Protein AF-A0A2M7Q7Q3-F1 (afdb_monomer)

pLDDT: mean 90.97, std 11.46, range [37.59, 98.56]

Foldseek 3Di:
DDPPPDDPVLVVVLVVVVVVLVVLLVVLVVLLVVVDQVSLLVSLVSLLVSLFVLLVVVPQDDPGPVSSLVSDDCVNFVLSVLNVVLVVLNVCSVPPPPDGDDSVVSVVSSVSSVRRVCVSSVVSVVVD

Nearest PDB structures (foldseek):
  1wol-assembly1_A  TM=6.747E-01  e=1.158E+00  Sulfurisphaera tokodaii str. 7
  3v5y-assembly1_A  TM=5.112E-01  e=1.225E+00  Homo sapiens
  8p2m-assembly1_A  TM=3.687E-01  e=4.991E+00  Caenorhabditis elegans
  5h5m-assembly2_B  TM=3.238E-01  e=5.907E+00  Caenorhabditis elegans

Radius of gyration: 16.08 Å; Cα contacts (8 Å, |Δi|>4): 83; chains: 1; bounding box: 44×28×42 Å

Structure (mmCIF, N/CA/C/O backbone):
data_AF-A0A2M7Q7Q3-F1
#
_entry.id   AF-A0A2M7Q7Q3-F1
#
loop_
_atom_site.group_PDB
_atom_site.id
_atom_site.type_symbol
_atom_site.label_atom_id
_atom_site.label_alt_id
_atom_site.label_comp_id
_atom_site.label_asym_id
_atom_site.label_entity_id
_atom_site.label_seq_id
_atom_site.pdbx_PDB_ins_code
_atom_site.Cartn_x
_atom_site.Cartn_y
_atom_site.Cartn_z
_atom_site.occupancy
_atom_site.B_iso_or_equiv
_atom_site.auth_seq_id
_atom_site.auth_comp_id
_atom_site.auth_asym_id
_atom_site.auth_atom_id
_atom_site.pdbx_PDB_model_num
ATOM 1 N N . LEU A 1 1 ? -28.879 6.099 21.472 1.00 40.38 1 LEU A N 1
ATOM 2 C CA . LEU A 1 1 ? -27.773 6.636 20.650 1.00 40.38 1 LEU A CA 1
ATOM 3 C C . LEU A 1 1 ? -26.646 7.059 21.587 1.00 40.38 1 LEU A C 1
ATOM 5 O O . LEU A 1 1 ? -26.726 8.124 22.185 1.00 40.38 1 LEU A O 1
ATOM 9 N N . LYS A 1 2 ? -25.665 6.182 21.838 1.00 37.59 2 LYS A N 1
ATOM 10 C CA . LYS A 1 2 ? -24.471 6.555 22.611 1.00 37.59 2 LYS A CA 1
ATOM 11 C C . LYS A 1 2 ? -23.536 7.282 21.650 1.00 37.59 2 LYS A C 1
ATOM 13 O O . LYS A 1 2 ? -22.867 6.632 20.860 1.00 37.59 2 LYS A O 1
ATOM 18 N N . ALA A 1 3 ? -23.523 8.610 21.709 1.00 44.00 3 ALA A N 1
ATOM 19 C CA . ALA A 1 3 ? -22.414 9.380 21.168 1.00 44.00 3 ALA A CA 1
ATOM 20 C C . ALA A 1 3 ? -21.171 8.972 21.968 1.00 44.00 3 ALA A C 1
ATOM 22 O O . ALA A 1 3 ? -21.065 9.268 23.162 1.00 44.00 3 ALA A O 1
ATOM 23 N N . ILE A 1 4 ? -20.289 8.190 21.350 1.00 54.88 4 ILE A N 1
ATOM 24 C CA . ILE A 1 4 ? -18.982 7.884 21.919 1.00 54.88 4 ILE A CA 1
ATOM 25 C C . ILE A 1 4 ? -18.255 9.227 21.960 1.00 54.88 4 ILE A C 1
ATOM 27 O O . ILE A 1 4 ? -17.924 9.786 20.924 1.00 54.88 4 ILE A O 1
ATOM 31 N N . LYS A 1 5 ? -18.072 9.798 23.155 1.00 57.03 5 LYS A N 1
ATOM 32 C CA . LYS A 1 5 ? -17.208 10.967 23.324 1.00 57.03 5 LYS A CA 1
ATOM 33 C C . LYS A 1 5 ? -15.786 10.513 23.023 1.00 57.03 5 LYS A C 1
ATOM 35 O O . LYS A 1 5 ? -15.147 9.894 23.874 1.00 57.03 5 LYS A O 1
ATOM 40 N N . VAL A 1 6 ? -15.318 10.776 21.813 1.00 59.44 6 VAL A N 1
ATOM 41 C CA . VAL A 1 6 ? -13.907 10.631 21.471 1.00 59.44 6 VAL A CA 1
ATOM 42 C C . VAL A 1 6 ? -13.111 11.509 22.415 1.00 59.44 6 VAL A C 1
ATOM 44 O O . VAL A 1 6 ? -13.434 12.676 22.626 1.00 59.44 6 VAL A O 1
ATOM 47 N N . THR A 1 7 ? -12.099 10.926 23.043 1.00 70.50 7 THR A N 1
ATOM 48 C CA . THR A 1 7 ? -11.182 11.685 23.882 1.00 70.50 7 THR A CA 1
ATOM 49 C C . THR A 1 7 ? -10.178 12.404 22.988 1.00 70.50 7 THR A C 1
ATOM 51 O O . THR A 1 7 ? -9.708 11.835 22.000 1.00 70.50 7 THR A O 1
ATOM 54 N N . ASP A 1 8 ? -9.765 13.614 23.375 1.00 75.50 8 ASP A N 1
ATOM 55 C CA . ASP A 1 8 ? -8.685 14.356 22.702 1.00 75.50 8 ASP A CA 1
ATOM 56 C C . ASP A 1 8 ? -7.415 13.503 22.506 1.00 75.50 8 ASP A C 1
ATOM 58 O O . ASP A 1 8 ? -6.633 13.738 21.587 1.00 75.50 8 ASP A O 1
ATOM 62 N N . GLY A 1 9 ? -7.203 12.493 23.360 1.00 82.50 9 GLY A N 1
ATOM 63 C CA . GLY A 1 9 ? -6.107 11.531 23.255 1.00 82.50 9 GLY A CA 1
ATOM 64 C C . GLY A 1 9 ? -6.206 10.600 22.042 1.00 82.50 9 GLY A C 1
ATOM 65 O O . GLY A 1 9 ? -5.227 10.482 21.308 1.00 82.50 9 GLY A O 1
ATOM 66 N N . LYS A 1 10 ? -7.372 9.978 21.796 1.00 82.88 10 LYS A N 1
ATOM 67 C CA . LYS A 1 10 ? -7.569 9.079 20.640 1.00 82.88 10 LYS A CA 1
ATOM 68 C C . LYS A 1 10 ? -7.440 9.855 19.327 1.00 82.88 10 LYS A C 1
ATOM 70 O O . LYS A 1 10 ? -6.736 9.413 18.426 1.00 82.88 10 LYS A O 1
ATOM 75 N N . TYR A 1 11 ? -8.039 11.045 19.259 1.00 84.81 11 TYR A N 1
ATOM 76 C CA . TYR A 1 11 ? -7.913 11.935 18.103 1.00 84.81 11 TYR A CA 1
ATOM 77 C C . TYR A 1 11 ? -6.445 12.276 17.800 1.00 84.81 11 TYR A C 1
ATOM 79 O O . TYR A 1 11 ? -5.973 12.074 16.684 1.00 84.81 11 TYR A O 1
ATOM 87 N N . LYS A 1 12 ? -5.683 12.726 18.809 1.00 88.38 12 LYS A N 1
ATOM 88 C CA . LYS A 1 12 ? -4.255 13.053 18.647 1.00 88.38 12 LYS A CA 1
ATOM 89 C C . LYS A 1 12 ? -3.425 11.867 18.159 1.00 88.38 12 LYS A C 1
ATOM 91 O O . LYS A 1 12 ? -2.484 12.070 17.396 1.00 88.38 12 LYS A O 1
ATOM 96 N N . GLN A 1 13 ? -3.749 10.651 18.599 1.00 90.00 13 GLN A N 1
ATOM 97 C CA . GLN A 1 13 ? -3.057 9.445 18.151 1.00 90.00 13 GLN A CA 1
ATOM 98 C C . GLN A 1 13 ? -3.294 9.177 16.660 1.00 90.00 13 GLN A C 1
ATOM 100 O O . GLN A 1 13 ? -2.320 8.960 15.944 1.00 90.00 13 GLN A O 1
ATOM 105 N N . ILE A 1 14 ? -4.546 9.265 16.195 1.00 88.81 14 ILE A N 1
ATOM 106 C CA . ILE A 1 14 ? -4.907 9.068 14.780 1.00 88.81 14 ILE A CA 1
ATOM 107 C C . ILE A 1 14 ? -4.229 10.120 13.897 1.00 88.81 14 ILE A C 1
ATOM 109 O O . ILE A 1 14 ? -3.594 9.778 12.905 1.00 88.81 14 ILE A O 1
ATOM 113 N N . ILE A 1 15 ? -4.272 11.400 14.283 1.00 91.31 15 ILE A N 1
ATOM 114 C CA . ILE A 1 15 ? -3.620 12.462 13.500 1.00 91.31 15 ILE A CA 1
ATOM 115 C C . ILE A 1 15 ? -2.111 12.232 13.390 1.00 91.31 15 ILE A C 1
ATOM 117 O O . ILE A 1 15 ? -1.560 12.285 12.294 1.00 91.31 15 ILE A O 1
ATOM 121 N N . LYS A 1 16 ? -1.442 11.905 14.501 1.00 92.31 16 LYS A N 1
ATOM 122 C CA . LYS A 1 16 ? -0.003 11.610 14.494 1.00 92.31 16 LYS A CA 1
ATOM 123 C C . LYS A 1 16 ? 0.336 10.400 13.616 1.00 92.31 16 LYS A C 1
ATOM 125 O O . LYS A 1 16 ? 1.384 10.383 12.971 1.00 92.31 16 LYS A O 1
ATOM 130 N N . HIS A 1 17 ? -0.520 9.383 13.619 1.00 92.25 17 HIS A N 1
ATOM 131 C CA . HIS A 1 17 ? -0.364 8.201 12.782 1.00 92.25 17 HIS A CA 1
ATOM 132 C C . HIS A 1 17 ? -0.486 8.552 11.290 1.00 92.25 17 HIS A C 1
ATOM 134 O O . HIS A 1 17 ? 0.441 8.280 10.525 1.00 92.25 17 HIS A O 1
ATOM 140 N N . ARG A 1 18 ? -1.529 9.298 10.900 1.00 92.69 18 ARG A N 1
ATOM 141 C CA . ARG A 1 18 ? -1.694 9.813 9.528 1.00 92.69 18 ARG A CA 1
ATOM 142 C C . ARG A 1 18 ? -0.523 10.683 9.076 1.00 92.69 18 ARG A C 1
ATOM 144 O O . ARG A 1 18 ? -0.049 10.539 7.955 1.00 92.69 18 ARG A O 1
ATOM 151 N N . GLU A 1 19 ? -0.013 11.565 9.935 1.00 94.06 19 GLU A N 1
ATOM 152 C CA . GLU A 1 19 ? 1.174 12.380 9.631 1.00 94.06 19 GLU A CA 1
ATOM 153 C C . GLU A 1 19 ? 2.411 11.520 9.337 1.00 94.06 19 GLU A C 1
ATOM 155 O O . GLU A 1 19 ? 3.177 11.823 8.417 1.00 94.06 19 GLU A O 1
ATOM 160 N N . LEU A 1 20 ? 2.613 10.440 10.099 1.00 95.00 20 LEU A N 1
ATOM 161 C CA . LEU A 1 20 ? 3.720 9.510 9.882 1.00 95.00 20 LEU A CA 1
ATOM 162 C C . LEU A 1 20 ? 3.589 8.791 8.534 1.00 95.00 20 LEU A C 1
ATOM 164 O O . LEU A 1 20 ? 4.563 8.730 7.782 1.00 95.00 20 LEU A O 1
ATOM 168 N N . ILE A 1 21 ? 2.391 8.304 8.216 1.00 95.31 21 ILE A N 1
ATOM 169 C CA . ILE A 1 21 ? 2.100 7.618 6.953 1.00 95.31 21 ILE A CA 1
ATOM 170 C C . ILE A 1 21 ? 2.290 8.561 5.771 1.00 95.31 21 ILE A C 1
ATOM 172 O O . ILE A 1 21 ? 3.041 8.246 4.850 1.00 95.31 21 ILE A O 1
ATOM 176 N N . ASN A 1 22 ? 1.727 9.768 5.839 1.00 94.50 22 ASN A N 1
ATOM 177 C CA . ASN A 1 22 ? 1.877 10.780 4.794 1.00 94.50 22 ASN A CA 1
ATOM 178 C C . ASN A 1 22 ? 3.344 11.163 4.577 1.00 94.50 22 ASN A C 1
ATOM 180 O O . ASN A 1 22 ? 3.781 11.375 3.443 1.00 94.50 22 ASN A O 1
ATOM 184 N N . LYS A 1 23 ? 4.142 11.213 5.649 1.00 95.81 23 LYS A N 1
ATOM 185 C CA . LYS A 1 23 ? 5.586 11.448 5.557 1.00 95.81 23 LYS A CA 1
ATOM 186 C C . LYS A 1 23 ? 6.309 10.294 4.860 1.00 95.81 23 LYS A C 1
ATOM 188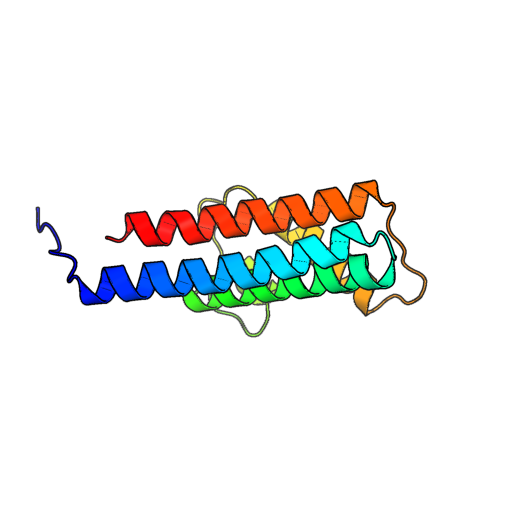 O O . LYS A 1 23 ? 7.214 10.553 4.066 1.00 95.81 23 LYS A O 1
ATOM 193 N N . ASN A 1 24 ? 5.943 9.046 5.150 1.00 94.81 24 ASN A N 1
ATOM 194 C CA . ASN A 1 24 ? 6.503 7.873 4.476 1.00 94.81 24 ASN A CA 1
ATOM 195 C C . ASN A 1 24 ? 6.118 7.859 2.991 1.00 94.81 24 ASN A C 1
ATOM 197 O O . ASN A 1 24 ? 6.998 7.735 2.140 1.00 94.81 24 ASN A O 1
ATOM 201 N N . TRP A 1 25 ? 4.848 8.119 2.679 1.00 96.75 25 TRP A N 1
ATOM 202 C CA . TRP A 1 25 ? 4.363 8.226 1.305 1.00 96.75 25 TRP A CA 1
ATOM 203 C C . TRP A 1 25 ? 5.066 9.346 0.525 1.00 96.75 25 TRP A C 1
ATOM 205 O O . TRP A 1 25 ? 5.516 9.155 -0.600 1.00 96.75 25 TRP A O 1
ATOM 215 N N . SER A 1 26 ? 5.270 10.508 1.149 1.00 94.62 26 SER A N 1
ATOM 216 C CA . SER A 1 26 ? 5.978 11.634 0.523 1.00 94.62 26 SER A CA 1
ATOM 217 C C . SER A 1 26 ? 7.415 11.277 0.132 1.00 94.62 26 SER A C 1
ATOM 219 O O . SER A 1 26 ? 7.866 11.642 -0.949 1.00 94.62 26 SER A O 1
ATOM 221 N N . LYS A 1 27 ? 8.137 10.525 0.974 1.00 92.06 27 LYS A N 1
ATOM 222 C CA . LYS A 1 27 ? 9.494 10.052 0.645 1.00 92.06 27 LYS A CA 1
ATOM 223 C C . LYS A 1 27 ? 9.498 9.104 -0.550 1.00 92.06 27 LYS A C 1
ATOM 225 O O . LYS A 1 27 ? 10.397 9.182 -1.383 1.00 92.06 27 LYS A O 1
ATOM 230 N N . LEU A 1 28 ? 8.496 8.236 -0.634 1.00 93.31 28 LEU A N 1
ATOM 231 C CA . LEU A 1 28 ? 8.311 7.335 -1.762 1.00 93.31 28 LEU A CA 1
ATOM 232 C C . LEU A 1 28 ? 8.088 8.124 -3.060 1.00 93.31 28 LEU A C 1
ATOM 234 O O . LEU A 1 28 ? 8.714 7.825 -4.075 1.00 93.31 28 LEU A O 1
ATOM 238 N N . LEU A 1 29 ? 7.275 9.185 -3.024 1.00 92.00 29 LEU A N 1
ATOM 239 C CA . LEU A 1 29 ? 7.064 10.056 -4.185 1.00 92.00 29 LEU A CA 1
ATOM 240 C C . LEU A 1 29 ? 8.357 10.744 -4.655 1.00 92.00 29 LEU A C 1
ATOM 242 O O . LEU A 1 29 ? 8.533 10.934 -5.858 1.00 92.00 29 LEU A O 1
ATOM 246 N N . GLU A 1 30 ? 9.285 11.079 -3.752 1.00 90.94 30 GLU A N 1
ATOM 247 C CA . GLU A 1 30 ? 10.599 11.609 -4.149 1.00 90.94 30 GLU A CA 1
ATOM 248 C C . GLU A 1 30 ? 11.427 10.590 -4.948 1.00 90.94 30 GLU A C 1
ATOM 250 O O . GLU A 1 30 ? 12.101 10.979 -5.901 1.00 90.94 30 GLU A O 1
ATOM 255 N N . ARG A 1 31 ? 11.328 9.287 -4.639 1.00 87.06 31 ARG A N 1
ATOM 256 C CA . ARG A 1 31 ? 11.979 8.227 -5.434 1.00 87.06 31 ARG A CA 1
ATOM 257 C C . ARG A 1 31 ? 11.414 8.169 -6.850 1.00 87.06 31 ARG A C 1
ATOM 259 O O . ARG A 1 31 ? 12.158 8.064 -7.814 1.00 87.06 31 ARG A O 1
ATOM 266 N N . ILE A 1 32 ? 10.100 8.318 -6.997 1.00 87.62 32 ILE A N 1
ATOM 267 C CA . ILE A 1 32 ? 9.446 8.290 -8.314 1.00 87.62 32 ILE A CA 1
ATOM 268 C C . ILE A 1 32 ? 9.917 9.447 -9.203 1.00 87.62 32 ILE A C 1
ATOM 270 O O . ILE A 1 32 ? 10.020 9.287 -10.420 1.00 87.62 32 ILE A O 1
ATOM 274 N N . LYS A 1 33 ? 10.236 10.605 -8.612 1.00 86.88 33 LYS A N 1
ATOM 275 C CA . LYS A 1 33 ? 10.738 11.769 -9.355 1.00 86.88 33 LYS A CA 1
ATOM 276 C C . LYS A 1 33 ? 12.117 11.545 -9.972 1.00 86.88 33 LYS A C 1
ATOM 278 O O . LYS A 1 33 ? 12.416 12.213 -10.959 1.00 86.88 33 LYS A O 1
ATOM 283 N N . SER A 1 34 ? 12.945 10.644 -9.430 1.00 82.81 34 SER A N 1
ATOM 284 C CA . SER A 1 34 ? 14.266 10.360 -10.008 1.00 82.81 34 SER A CA 1
ATOM 285 C C . SER A 1 34 ? 14.154 9.691 -11.381 1.00 82.81 34 SER A C 1
ATOM 287 O O . SER A 1 34 ? 15.010 9.900 -12.240 1.00 82.81 34 SER A O 1
ATOM 289 N N . GLY A 1 35 ? 13.085 8.916 -11.599 1.00 80.31 35 GLY A N 1
ATOM 290 C CA . GLY A 1 35 ? 12.852 8.160 -12.828 1.00 80.31 35 GLY A CA 1
ATOM 291 C C . GLY A 1 35 ? 13.809 6.981 -13.039 1.00 80.31 35 GLY A C 1
ATOM 292 O O . GLY A 1 35 ? 13.689 6.307 -14.061 1.00 80.31 35 GLY A O 1
ATOM 293 N N . ASP A 1 36 ? 14.735 6.715 -12.107 1.00 90.62 36 ASP A N 1
ATOM 294 C CA . ASP A 1 36 ? 15.609 5.538 -12.143 1.00 90.62 36 ASP A CA 1
ATOM 295 C C . ASP A 1 36 ? 14.787 4.288 -11.822 1.00 90.62 36 ASP A 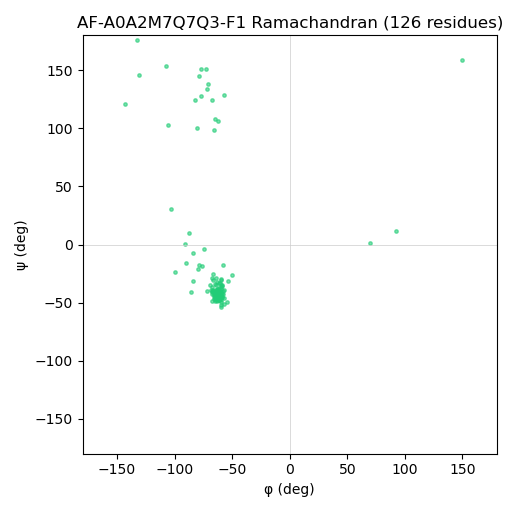C 1
ATOM 297 O O . ASP A 1 36 ? 13.995 4.257 -10.879 1.00 90.62 36 ASP A O 1
ATOM 301 N N . GLU A 1 37 ? 14.972 3.231 -12.607 1.00 90.00 37 GLU A N 1
ATOM 302 C CA . GLU A 1 37 ? 14.181 2.015 -12.454 1.00 90.00 37 GLU A CA 1
ATOM 303 C C . GLU A 1 37 ? 14.334 1.378 -11.066 1.00 90.00 37 GLU A C 1
ATOM 305 O O . GLU A 1 37 ? 13.363 0.860 -10.515 1.00 90.00 37 GLU A O 1
ATOM 310 N N . ARG A 1 38 ? 15.521 1.446 -10.452 1.00 91.69 38 ARG A N 1
ATOM 311 C CA . ARG A 1 38 ? 15.740 0.880 -9.113 1.00 91.69 38 ARG A CA 1
ATOM 312 C C . ARG A 1 38 ? 14.937 1.637 -8.066 1.00 91.69 38 ARG A C 1
ATOM 314 O O . ARG A 1 38 ? 14.352 1.010 -7.185 1.00 91.69 38 ARG A O 1
ATOM 321 N N . ASP A 1 39 ? 14.874 2.960 -8.185 1.00 93.19 39 ASP A N 1
ATOM 322 C CA . ASP A 1 39 ? 14.065 3.803 -7.306 1.00 93.19 39 ASP A CA 1
ATOM 323 C C . ASP A 1 39 ? 12.568 3.542 -7.500 1.00 93.19 39 ASP A C 1
ATOM 325 O O . ASP A 1 39 ? 11.832 3.455 -6.517 1.00 93.19 39 ASP A O 1
ATOM 329 N N . LEU A 1 40 ? 12.119 3.342 -8.743 1.00 93.44 40 LEU A N 1
ATOM 330 C CA . LEU A 1 40 ? 10.731 2.987 -9.052 1.00 93.44 40 LEU A CA 1
ATOM 331 C C . LEU A 1 40 ? 10.342 1.607 -8.497 1.00 93.44 40 LEU A C 1
ATOM 333 O O . LEU A 1 40 ? 9.259 1.451 -7.930 1.00 93.44 40 LEU A O 1
ATOM 337 N N . ARG A 1 41 ? 11.229 0.609 -8.607 1.00 94.75 41 ARG A N 1
ATOM 338 C CA . ARG A 1 41 ? 11.034 -0.720 -8.002 1.00 94.75 41 ARG A CA 1
ATOM 339 C C . ARG A 1 41 ? 10.937 -0.630 -6.488 1.00 94.75 41 ARG A C 1
ATOM 341 O O . ARG A 1 41 ? 10.023 -1.200 -5.897 1.00 94.75 41 ARG A O 1
ATOM 348 N N . LEU A 1 42 ? 11.862 0.101 -5.871 1.00 94.44 42 LEU A N 1
ATOM 349 C CA . LEU A 1 42 ? 11.878 0.278 -4.427 1.00 94.44 42 LEU A CA 1
ATOM 350 C C . LEU A 1 42 ? 10.623 1.011 -3.943 1.00 94.44 42 LEU A C 1
ATOM 352 O O . LEU A 1 42 ? 10.043 0.602 -2.944 1.00 94.44 42 LEU A O 1
ATOM 356 N N . ALA A 1 43 ? 10.149 2.012 -4.688 1.00 95.44 43 ALA A N 1
ATOM 357 C CA . ALA A 1 43 ? 8.893 2.691 -4.396 1.00 95.44 43 ALA A CA 1
ATOM 358 C C . ALA A 1 43 ? 7.696 1.722 -4.389 1.00 95.44 43 ALA A C 1
ATOM 360 O O . ALA A 1 43 ? 6.904 1.753 -3.458 1.00 95.44 43 ALA A O 1
ATOM 361 N N . ILE A 1 44 ? 7.573 0.812 -5.363 1.00 97.12 44 ILE A N 1
ATOM 362 C CA . ILE A 1 44 ? 6.485 -0.186 -5.359 1.00 97.12 44 ILE A CA 1
ATOM 363 C C . ILE A 1 44 ? 6.570 -1.121 -4.144 1.00 97.12 44 ILE A C 1
ATOM 365 O O . ILE A 1 44 ? 5.548 -1.429 -3.536 1.00 97.12 44 ILE A O 1
ATOM 369 N N . ILE A 1 45 ? 7.773 -1.576 -3.788 1.00 97.06 45 ILE A N 1
ATOM 370 C CA . ILE A 1 45 ? 7.981 -2.476 -2.643 1.00 97.06 45 ILE A CA 1
ATOM 371 C C . ILE A 1 45 ? 7.637 -1.770 -1.324 1.00 97.06 45 ILE A C 1
ATOM 373 O O . ILE A 1 45 ? 6.980 -2.356 -0.466 1.00 97.06 45 ILE A O 1
ATOM 377 N N . GLU A 1 46 ? 8.064 -0.514 -1.168 1.00 96.81 46 GLU A N 1
ATOM 378 C CA . GLU A 1 46 ? 7.757 0.307 0.006 1.00 96.81 46 GLU A CA 1
ATOM 379 C C . GLU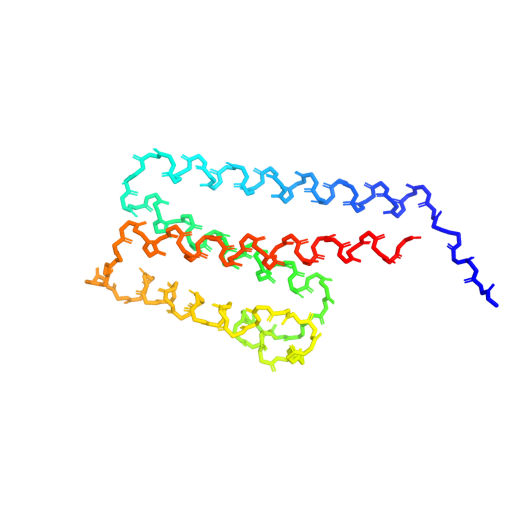 A 1 46 ? 6.250 0.629 0.092 1.00 96.81 46 GLU A C 1
ATOM 381 O O . GLU A 1 46 ? 5.694 0.572 1.187 1.00 96.81 46 GLU A O 1
ATOM 386 N N . ALA A 1 47 ? 5.573 0.903 -1.033 1.00 98.12 47 ALA A N 1
ATOM 387 C CA . ALA A 1 47 ? 4.121 1.128 -1.068 1.00 98.12 47 ALA A CA 1
ATOM 388 C C . ALA A 1 47 ? 3.333 -0.102 -0.600 1.00 98.12 47 ALA A C 1
ATOM 390 O O . ALA A 1 47 ? 2.437 0.023 0.232 1.00 98.12 47 ALA A O 1
ATOM 391 N N . ASP A 1 48 ? 3.687 -1.281 -1.115 1.00 98.56 48 ASP A N 1
ATOM 392 C CA . ASP A 1 48 ? 3.068 -2.551 -0.737 1.00 98.56 48 ASP A CA 1
ATOM 393 C C . ASP A 1 48 ? 3.238 -2.825 0.766 1.00 98.56 48 ASP A C 1
ATOM 395 O O . ASP A 1 48 ? 2.258 -3.074 1.465 1.00 98.56 48 ASP A O 1
ATOM 399 N N . SER A 1 49 ? 4.462 -2.666 1.283 1.00 98.06 49 SER A N 1
ATOM 400 C CA . SER A 1 49 ? 4.750 -2.838 2.711 1.00 98.06 49 SER A CA 1
ATOM 401 C C . SER A 1 49 ? 3.958 -1.868 3.586 1.00 98.06 49 SER A C 1
ATOM 403 O O . SER A 1 49 ? 3.482 -2.258 4.647 1.00 98.06 49 SER A O 1
ATOM 405 N N . LEU A 1 50 ? 3.815 -0.611 3.159 1.00 97.81 50 LEU A N 1
ATOM 406 C CA . LEU A 1 50 ? 3.060 0.382 3.915 1.00 97.81 50 LEU A CA 1
ATOM 407 C C . LEU A 1 50 ? 1.574 0.020 3.967 1.00 97.81 50 LEU A C 1
ATOM 409 O O . LEU A 1 50 ? 0.983 0.062 5.038 1.00 97.81 50 LEU A O 1
ATOM 413 N N . VAL A 1 51 ? 0.972 -0.380 2.843 1.00 98.06 51 VAL A N 1
ATOM 414 C CA . VAL A 1 51 ? -0.430 -0.827 2.829 1.00 98.06 51 VAL A CA 1
ATOM 415 C C . VAL A 1 51 ? -0.616 -2.085 3.682 1.00 98.06 51 VAL A C 1
ATOM 417 O O . VAL A 1 51 ? -1.585 -2.162 4.434 1.00 98.06 51 VAL A O 1
ATOM 420 N N . ASP A 1 52 ? 0.317 -3.040 3.634 1.00 98.44 52 ASP A N 1
ATOM 421 C CA . ASP A 1 52 ? 0.283 -4.237 4.484 1.00 98.44 52 ASP A CA 1
ATOM 422 C C . ASP A 1 52 ? 0.296 -3.902 5.985 1.00 98.44 52 ASP A C 1
ATOM 424 O O . ASP A 1 52 ? -0.465 -4.485 6.764 1.00 98.44 52 ASP A O 1
ATOM 428 N N . GLU A 1 53 ? 1.133 -2.944 6.394 1.00 97.25 53 GLU A N 1
ATOM 429 C CA . GLU A 1 53 ? 1.189 -2.451 7.773 1.00 97.25 53 GLU A CA 1
ATOM 430 C C . GLU A 1 53 ? -0.160 -1.874 8.217 1.00 97.25 53 GLU A C 1
ATOM 432 O O . GLU A 1 53 ? -0.653 -2.259 9.278 1.00 97.25 53 GLU A O 1
ATOM 437 N N . ILE A 1 54 ? -0.802 -1.048 7.384 1.00 95.88 54 ILE A N 1
ATOM 438 C CA . ILE A 1 54 ? -2.103 -0.450 7.724 1.00 95.88 54 ILE A CA 1
ATOM 439 C C . ILE A 1 54 ? -3.197 -1.516 7.782 1.00 95.88 54 ILE A C 1
ATOM 441 O O . ILE A 1 54 ? -3.984 -1.552 8.722 1.00 95.88 54 ILE A O 1
ATOM 445 N N . LEU A 1 55 ? -3.224 -2.460 6.836 1.00 96.50 55 LEU A N 1
ATOM 446 C CA . LEU A 1 55 ? -4.169 -3.580 6.893 1.00 96.50 55 LEU A CA 1
ATOM 447 C C . LEU A 1 55 ? -4.013 -4.386 8.192 1.00 96.50 55 LEU A C 1
ATOM 449 O O . LEU A 1 55 ? -4.999 -4.793 8.812 1.00 96.50 55 LEU A O 1
ATOM 453 N N . LYS A 1 56 ? -2.773 -4.606 8.631 1.00 96.62 56 LYS A N 1
ATOM 454 C CA . LYS A 1 56 ? -2.488 -5.288 9.893 1.00 96.62 56 LYS A CA 1
ATOM 455 C C . LYS A 1 56 ? -2.965 -4.483 11.103 1.00 96.62 56 LYS A C 1
ATOM 457 O O . LYS A 1 56 ? -3.521 -5.071 12.031 1.00 96.62 56 LYS A O 1
ATOM 462 N N . GLU A 1 57 ? -2.756 -3.171 11.113 1.00 93.44 57 GLU A N 1
ATOM 463 C CA . GLU A 1 57 ? -3.212 -2.276 12.184 1.00 93.44 57 GLU A CA 1
ATOM 464 C C . GLU A 1 57 ? -4.743 -2.202 12.269 1.00 93.44 57 GLU A C 1
ATOM 466 O O . GLU A 1 57 ? -5.295 -2.193 13.373 1.00 93.44 57 GLU A O 1
ATOM 471 N N . HIS A 1 58 ? -5.432 -2.286 11.127 1.00 92.06 58 HIS A N 1
ATOM 472 C CA . HIS A 1 58 ? -6.895 -2.379 11.036 1.00 92.06 58 HIS A CA 1
ATOM 473 C C . HIS A 1 58 ? -7.440 -3.760 11.434 1.00 92.06 58 HIS A C 1
ATOM 475 O O . HIS A 1 58 ? -8.653 -3.943 11.528 1.00 92.06 58 HIS A O 1
ATOM 481 N N . GLY A 1 59 ? -6.562 -4.722 11.736 1.00 94.44 59 GLY A N 1
ATOM 482 C CA . GLY A 1 59 ? -6.921 -6.008 12.331 1.00 94.44 59 GLY A CA 1
ATOM 483 C C . GLY A 1 59 ? -7.191 -7.133 11.336 1.00 94.44 59 GLY A C 1
ATOM 484 O O . GLY A 1 59 ? -7.679 -8.187 11.752 1.00 94.44 59 GLY A O 1
ATOM 485 N N . TYR A 1 60 ? -6.860 -6.962 10.052 1.00 97.00 60 TYR A N 1
ATOM 486 C CA . TYR A 1 60 ? -6.985 -8.049 9.082 1.00 97.00 60 TYR A CA 1
ATOM 487 C C . TYR A 1 60 ? -5.973 -9.173 9.400 1.00 97.00 60 TYR A C 1
ATOM 489 O O . TYR A 1 60 ? -4.769 -8.910 9.520 1.00 97.00 60 TYR A O 1
ATOM 497 N N . PRO A 1 61 ? -6.422 -10.431 9.580 1.00 97.50 61 PRO A N 1
ATOM 498 C CA . PRO A 1 61 ? -5.550 -11.540 9.962 1.00 97.50 61 PRO A CA 1
ATOM 499 C C . PRO A 1 61 ? -4.718 -12.065 8.785 1.00 97.50 61 PRO A C 1
ATOM 501 O O . PRO A 1 61 ? -5.157 -12.052 7.642 1.00 97.50 61 PRO A O 1
ATOM 504 N N . GLY A 1 62 ? -3.532 -12.597 9.076 1.00 97.75 62 GLY A N 1
ATOM 505 C CA . GLY A 1 62 ? -2.638 -13.216 8.090 1.00 97.75 62 GLY A CA 1
ATOM 506 C C . GLY A 1 62 ? -1.169 -13.053 8.474 1.00 97.75 62 GLY A C 1
ATOM 507 O O . GLY A 1 62 ? -0.823 -12.170 9.261 1.00 97.75 62 GLY A O 1
ATOM 508 N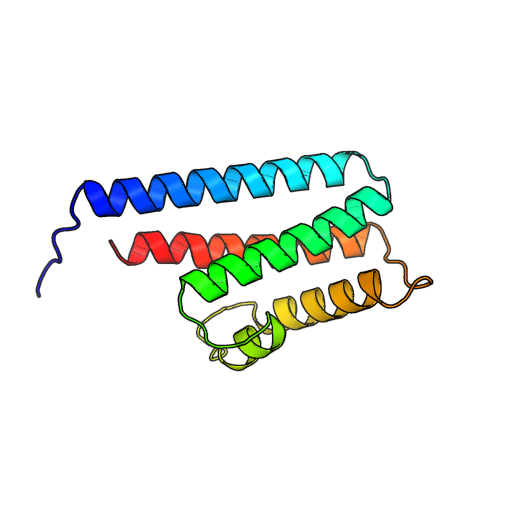 N . ASN A 1 63 ? -0.289 -13.896 7.943 1.00 97.06 63 ASN A N 1
ATOM 509 C CA . ASN A 1 63 ? 1.154 -13.789 8.170 1.00 97.06 63 ASN A CA 1
ATOM 510 C C . ASN A 1 63 ? 1.810 -12.787 7.211 1.00 97.06 6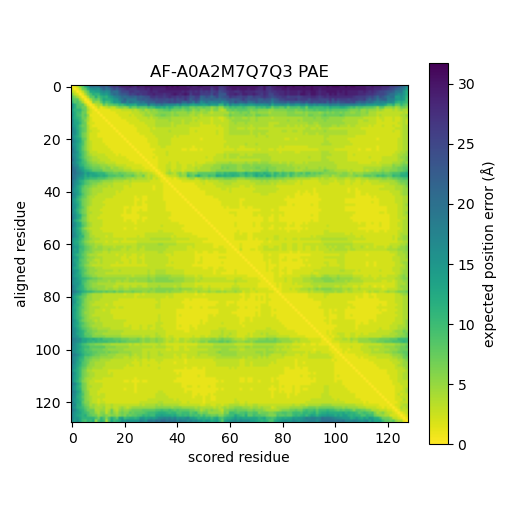3 ASN A C 1
ATOM 512 O O . ASN A 1 63 ? 2.749 -12.092 7.597 1.00 97.06 63 ASN A O 1
ATOM 516 N N . ASP A 1 64 ? 1.269 -12.663 6.002 1.00 97.50 64 ASP A N 1
ATOM 517 C CA . ASP A 1 64 ? 1.721 -11.751 4.953 1.00 97.50 64 ASP A CA 1
ATOM 518 C C . ASP A 1 64 ? 0.549 -10.977 4.324 1.00 97.50 64 ASP A C 1
ATOM 520 O O . ASP A 1 64 ? -0.620 -11.201 4.661 1.00 97.50 64 ASP A O 1
ATOM 524 N N . MET A 1 65 ? 0.871 -10.058 3.409 1.00 98.12 65 MET A N 1
ATOM 525 C CA . MET A 1 65 ? -0.114 -9.237 2.702 1.00 98.12 65 MET A CA 1
ATOM 526 C C . MET A 1 65 ? -1.117 -10.070 1.903 1.00 98.12 65 MET A C 1
ATOM 528 O O . MET A 1 65 ? -2.300 -9.741 1.867 1.00 98.12 65 MET A O 1
ATOM 532 N N . GLY A 1 66 ? -0.672 -11.162 1.280 1.00 98.12 66 GLY A N 1
ATOM 533 C CA . GLY A 1 66 ? -1.542 -12.050 0.520 1.00 98.12 66 GLY A CA 1
ATOM 534 C C . GLY A 1 66 ? -2.576 -12.723 1.417 1.00 98.12 66 GLY A C 1
ATOM 535 O O . GLY A 1 66 ? -3.765 -12.731 1.106 1.00 98.12 66 GLY A O 1
ATOM 536 N N . GLU A 1 67 ? -2.152 -13.275 2.550 1.00 98.38 67 GLU A N 1
ATOM 537 C CA . GLU A 1 67 ? -3.062 -13.849 3.541 1.00 98.38 67 GLU A CA 1
ATOM 538 C C . GLU A 1 67 ? -4.015 -12.799 4.118 1.00 98.38 67 GLU A C 1
ATOM 540 O O . GLU A 1 67 ? -5.214 -13.073 4.210 1.00 98.38 67 GLU A O 1
ATOM 545 N N . ARG A 1 68 ? -3.522 -11.584 4.403 1.00 98.19 68 ARG A N 1
ATOM 546 C CA . ARG A 1 68 ? -4.369 -10.465 4.837 1.00 98.19 68 ARG A CA 1
ATOM 547 C C . ARG A 1 68 ? -5.425 -10.122 3.804 1.00 98.19 68 ARG A C 1
ATOM 549 O O . ARG A 1 68 ? -6.604 -10.191 4.133 1.00 98.19 68 ARG A O 1
ATOM 556 N N . MET A 1 69 ? -5.051 -9.868 2.552 1.00 98.31 69 MET A N 1
ATOM 557 C CA . MET A 1 69 ? -6.004 -9.556 1.481 1.00 98.31 69 MET A CA 1
ATOM 558 C C . MET A 1 69 ? -7.033 -10.670 1.236 1.00 98.31 69 MET A C 1
ATOM 560 O O . MET A 1 69 ? -8.159 -10.372 0.848 1.00 98.31 69 MET A O 1
ATOM 564 N N . LYS A 1 70 ? -6.693 -11.948 1.471 1.00 98.00 70 LYS A N 1
ATOM 565 C CA . LYS A 1 70 ? -7.659 -13.064 1.358 1.00 98.00 70 LYS A CA 1
ATOM 566 C C . LYS A 1 70 ? -8.742 -13.014 2.431 1.00 98.00 70 LYS A C 1
ATOM 568 O O . LYS A 1 70 ? -9.824 -13.550 2.211 1.00 98.00 70 LYS A O 1
ATOM 573 N N . SER A 1 71 ? -8.433 -12.446 3.595 1.00 97.56 71 SER A N 1
ATOM 574 C CA . SER A 1 71 ? -9.374 -12.341 4.711 1.00 97.56 71 SER A CA 1
ATOM 575 C C . SER A 1 71 ? -10.393 -11.208 4.543 1.00 97.56 71 SER A C 1
ATOM 577 O O . SER A 1 71 ? -11.425 -11.231 5.208 1.00 97.56 71 SER A O 1
ATOM 579 N N . ILE A 1 72 ? -10.113 -10.250 3.652 1.00 97.31 72 ILE A N 1
ATOM 580 C CA . ILE A 1 72 ? -10.922 -9.048 3.425 1.00 97.31 72 ILE A CA 1
ATOM 581 C C . ILE A 1 72 ? -12.154 -9.413 2.600 1.00 97.31 72 ILE A C 1
ATOM 583 O O . ILE A 1 72 ? -12.041 -9.994 1.516 1.00 97.31 72 ILE A O 1
ATOM 587 N N . HIS A 1 73 ? -13.342 -9.046 3.078 1.00 95.88 73 HIS A N 1
ATOM 588 C CA . HIS A 1 73 ? -14.545 -9.165 2.269 1.00 95.88 73 HIS A CA 1
ATOM 589 C C . HIS A 1 73 ? -14.520 -8.105 1.148 1.00 95.88 73 HIS A C 1
ATOM 591 O O . HIS A 1 73 ? -14.203 -6.950 1.420 1.00 95.88 73 HIS A O 1
ATOM 597 N N . PRO A 1 74 ? -14.904 -8.415 -0.107 1.00 92.38 74 PRO A N 1
ATOM 598 C CA . PRO A 1 74 ? -14.793 -7.465 -1.225 1.00 92.38 74 PRO A CA 1
ATOM 599 C C . PRO A 1 74 ? -15.541 -6.133 -1.062 1.00 92.38 74 PRO A C 1
ATOM 601 O O . PRO A 1 74 ? -15.256 -5.193 -1.786 1.00 92.38 74 PRO A O 1
ATOM 604 N N . SER A 1 75 ? -16.508 -6.041 -0.144 1.00 92.62 75 SER A N 1
ATOM 605 C CA . SER A 1 75 ? -17.194 -4.778 0.176 1.00 92.62 75 SER A CA 1
ATOM 606 C C . SER A 1 75 ? -16.448 -3.907 1.189 1.00 92.62 75 SER A C 1
ATOM 608 O O . SER A 1 75 ? -16.916 -2.824 1.518 1.00 92.62 75 SER A O 1
ATOM 610 N N . GLU A 1 76 ? -15.370 -4.417 1.783 1.00 92.12 76 GLU A N 1
ATOM 611 C CA . GLU A 1 76 ? -14.583 -3.707 2.785 1.00 92.12 76 GLU A CA 1
ATOM 612 C C . GLU A 1 76 ? -13.458 -2.889 2.162 1.00 92.12 76 GLU A C 1
ATOM 614 O O . GLU A 1 76 ? -12.948 -2.026 2.855 1.00 92.12 76 GLU A O 1
ATOM 619 N N . ILE A 1 77 ? -13.067 -3.111 0.907 1.00 93.94 77 ILE A N 1
ATOM 620 C CA . ILE A 1 77 ? -12.099 -2.269 0.186 1.0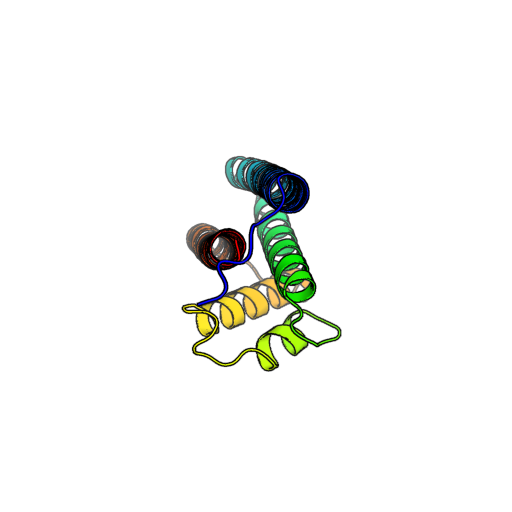0 93.94 77 ILE A CA 1
ATOM 621 C C . ILE A 1 77 ? -12.542 -2.190 -1.269 1.00 93.94 77 ILE A C 1
ATOM 623 O O . ILE A 1 77 ? -12.616 -3.226 -1.936 1.00 93.94 77 ILE A O 1
ATOM 627 N N . ASP A 1 78 ? -12.791 -0.980 -1.766 1.00 92.62 78 ASP A N 1
ATOM 628 C CA . ASP A 1 78 ? -13.363 -0.771 -3.103 1.00 92.62 78 ASP A CA 1
ATOM 629 C C . ASP A 1 78 ? -12.460 -1.347 -4.210 1.00 92.62 78 ASP A C 1
ATOM 631 O O . ASP A 1 78 ? -12.927 -2.029 -5.126 1.00 92.62 78 ASP A O 1
ATOM 635 N N . ASN A 1 79 ? -11.144 -1.159 -4.081 1.00 92.44 79 ASN A N 1
ATOM 636 C CA . ASN A 1 79 ? -10.147 -1.556 -5.081 1.00 92.44 79 ASN A CA 1
ATOM 637 C C . ASN A 1 79 ? -9.374 -2.839 -4.712 1.00 92.44 79 ASN A C 1
ATOM 639 O O . ASN A 1 79 ? -8.217 -3.011 -5.104 1.00 92.44 79 ASN A O 1
ATOM 643 N N . LEU A 1 80 ? -9.990 -3.777 -3.977 1.00 97.12 80 LEU A N 1
ATOM 644 C CA . LEU A 1 80 ? -9.307 -4.992 -3.497 1.00 97.12 80 LEU A CA 1
ATOM 645 C C . LEU A 1 80 ? -8.697 -5.838 -4.632 1.00 97.12 80 LEU A C 1
ATOM 647 O O . LEU A 1 80 ? -7.596 -6.367 -4.491 1.00 97.12 80 LEU A O 1
ATOM 651 N N . ASN A 1 81 ? -9.384 -5.963 -5.772 1.00 97.31 81 ASN A N 1
ATOM 652 C CA . ASN A 1 81 ? -8.864 -6.713 -6.922 1.00 97.31 81 ASN A CA 1
ATOM 653 C C . ASN A 1 81 ? -7.648 -6.031 -7.564 1.00 97.31 81 ASN A C 1
ATOM 655 O O . ASN A 1 81 ? -6.689 -6.708 -7.929 1.00 97.31 81 ASN A O 1
ATOM 659 N N . ASP A 1 82 ? -7.659 -4.704 -7.673 1.00 98.06 82 ASP A N 1
ATOM 660 C CA . ASP A 1 82 ? -6.520 -3.962 -8.211 1.00 98.06 82 ASP A CA 1
ATOM 661 C C . ASP A 1 82 ? -5.320 -4.042 -7.262 1.00 98.06 82 ASP A C 1
ATOM 663 O O . ASP A 1 82 ? -4.187 -4.209 -7.717 1.00 98.06 82 ASP A O 1
ATOM 667 N N . LEU A 1 83 ? -5.564 -4.023 -5.946 1.00 98.38 83 LEU A N 1
ATOM 668 C CA . LEU A 1 83 ? -4.534 -4.253 -4.933 1.00 98.38 83 LEU A CA 1
ATOM 669 C C . LEU A 1 83 ? -3.890 -5.640 -5.082 1.00 98.38 83 LEU A C 1
ATOM 671 O O . LEU A 1 83 ? -2.666 -5.764 -5.020 1.00 98.38 83 LEU A O 1
ATOM 675 N N . TRP A 1 84 ? -4.690 -6.676 -5.353 1.00 98.50 84 TRP A N 1
ATOM 676 C CA . TRP A 1 84 ? -4.184 -8.017 -5.652 1.00 98.50 84 TRP A CA 1
ATOM 677 C C . TRP A 1 84 ? -3.268 -8.046 -6.877 1.00 98.50 84 TRP A C 1
ATOM 679 O O . TRP A 1 84 ? -2.215 -8.688 -6.843 1.00 98.50 84 TRP A O 1
ATOM 689 N N . GLU A 1 85 ? -3.648 -7.373 -7.962 1.00 98.12 85 GLU A N 1
ATOM 690 C CA . GLU A 1 85 ? -2.829 -7.308 -9.175 1.00 98.12 85 GLU A CA 1
ATOM 691 C C . GLU A 1 85 ? -1.539 -6.505 -8.949 1.00 98.12 85 GLU A C 1
ATOM 693 O O . GLU A 1 85 ? -0.459 -6.943 -9.354 1.00 98.12 85 GLU A O 1
ATOM 698 N N . ALA A 1 86 ? -1.616 -5.387 -8.222 1.00 98.38 86 ALA A N 1
ATOM 699 C CA . ALA A 1 86 ? -0.455 -4.604 -7.807 1.00 98.38 86 ALA A CA 1
ATOM 700 C C . ALA A 1 86 ? 0.529 -5.439 -6.966 1.00 98.38 86 ALA A C 1
ATOM 702 O O . ALA A 1 86 ? 1.732 -5.440 -7.247 1.00 98.38 86 ALA A O 1
ATOM 703 N N . HIS A 1 87 ? 0.021 -6.209 -5.999 1.00 98.50 87 HIS A N 1
ATOM 704 C CA . HIS A 1 87 ? 0.823 -7.094 -5.154 1.00 98.50 87 HIS A CA 1
ATOM 705 C C . HIS A 1 87 ? 1.505 -8.206 -5.967 1.00 98.50 87 HIS A C 1
ATOM 707 O O . HIS A 1 87 ? 2.696 -8.481 -5.801 1.00 98.50 87 HIS A O 1
ATOM 713 N N . LYS A 1 88 ? 0.791 -8.823 -6.919 1.00 98.25 88 LYS A N 1
ATOM 714 C CA . LYS A 1 88 ? 1.386 -9.822 -7.824 1.00 98.25 88 LYS A CA 1
ATOM 715 C C . LYS A 1 88 ? 2.523 -9.221 -8.644 1.00 98.25 88 LYS A C 1
ATOM 717 O O . LYS A 1 88 ? 3.588 -9.826 -8.726 1.00 98.25 88 LYS A O 1
ATOM 722 N N . LEU A 1 89 ? 2.330 -8.035 -9.222 1.00 97.88 89 LEU A N 1
ATOM 723 C CA . LEU A 1 89 ? 3.375 -7.350 -9.990 1.00 97.88 89 LEU A CA 1
ATOM 724 C C . LEU A 1 89 ? 4.579 -6.995 -9.110 1.00 97.88 89 LEU A C 1
ATOM 726 O O . LEU A 1 89 ? 5.716 -7.220 -9.526 1.00 97.88 89 LEU A O 1
ATOM 730 N N . ARG A 1 90 ? 4.348 -6.540 -7.871 1.00 97.56 90 ARG A N 1
ATOM 731 C CA . ARG A 1 90 ? 5.406 -6.332 -6.873 1.00 97.56 90 ARG A CA 1
ATOM 732 C C . ARG A 1 90 ? 6.200 -7.613 -6.620 1.00 97.56 90 ARG A C 1
ATOM 734 O O . ARG A 1 90 ? 7.428 -7.564 -6.611 1.00 97.56 90 ARG A O 1
ATOM 741 N N . ASN A 1 91 ? 5.534 -8.755 -6.442 1.00 97.88 91 ASN A N 1
ATOM 742 C CA . ASN A 1 91 ? 6.215 -10.033 -6.207 1.00 97.88 91 ASN A CA 1
ATOM 743 C C . ASN A 1 91 ? 7.113 -10.412 -7.388 1.00 97.88 91 ASN A C 1
ATOM 745 O O . ASN A 1 91 ? 8.254 -10.826 -7.187 1.00 97.88 91 ASN A O 1
ATOM 749 N N . ARG A 1 92 ? 6.643 -1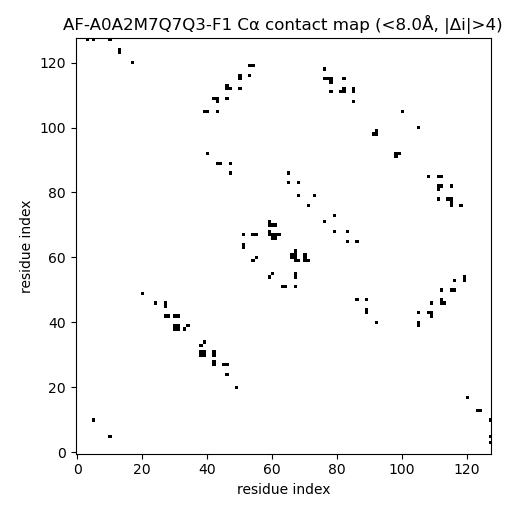0.197 -8.620 1.00 97.81 92 ARG A N 1
ATOM 750 C CA . ARG A 1 92 ? 7.455 -10.421 -9.821 1.00 97.81 92 ARG A CA 1
ATOM 751 C C . ARG A 1 92 ? 8.675 -9.501 -9.861 1.00 97.81 92 ARG A C 1
ATOM 753 O O . ARG A 1 92 ? 9.769 -9.986 -10.109 1.00 97.81 92 ARG A O 1
ATOM 760 N N . LEU A 1 93 ? 8.533 -8.213 -9.528 1.00 96.00 93 LEU A N 1
ATOM 761 C CA . LEU A 1 93 ? 9.668 -7.273 -9.473 1.00 96.00 93 LEU A CA 1
ATOM 762 C C . LEU A 1 93 ? 10.766 -7.687 -8.481 1.00 96.00 93 LEU A C 1
ATOM 764 O O . LEU A 1 93 ? 11.924 -7.325 -8.687 1.00 96.00 93 LEU A O 1
ATOM 768 N N . VAL A 1 94 ? 10.401 -8.396 -7.407 1.00 95.56 94 VAL A N 1
ATOM 769 C CA . VAL A 1 94 ? 11.332 -8.880 -6.375 1.00 95.56 94 VAL A CA 1
ATOM 770 C C . VAL A 1 94 ? 11.958 -10.224 -6.751 1.00 95.56 94 VAL A C 1
ATOM 772 O O . VAL A 1 94 ? 13.141 -10.436 -6.496 1.00 95.56 94 VAL A O 1
ATOM 775 N N . HIS A 1 95 ? 11.180 -11.144 -7.324 1.00 95.94 95 HIS A N 1
ATOM 776 C CA . HIS A 1 95 ? 11.603 -12.532 -7.528 1.00 95.94 95 HIS A CA 1
ATOM 777 C C . HIS A 1 95 ? 12.096 -12.845 -8.948 1.00 95.94 95 HIS A C 1
ATOM 779 O O . HIS A 1 95 ? 12.865 -13.790 -9.124 1.00 95.94 95 HIS A O 1
ATOM 785 N N . GLU A 1 96 ? 11.687 -12.074 -9.956 1.00 96.38 96 GLU A N 1
ATOM 786 C CA . GLU A 1 96 ? 12.073 -12.261 -11.358 1.00 96.38 96 GLU A CA 1
ATOM 787 C C . GLU A 1 96 ? 13.088 -11.179 -11.767 1.00 96.38 96 GLU A C 1
ATOM 789 O O . GLU A 1 96 ? 12.722 -10.037 -12.041 1.00 96.38 96 GLU A O 1
ATOM 794 N N . ALA A 1 97 ? 14.376 -11.537 -11.840 1.00 90.69 97 ALA A N 1
ATOM 795 C CA . ALA A 1 97 ? 15.451 -10.589 -12.166 1.00 90.69 97 ALA A CA 1
ATOM 796 C C . ALA A 1 97 ? 15.273 -9.908 -13.539 1.00 90.69 97 ALA A C 1
ATOM 798 O O . ALA A 1 97 ? 15.576 -8.726 -13.684 1.00 90.69 97 ALA A O 1
ATOM 799 N N . ASP A 1 98 ? 14.729 -10.634 -14.520 1.00 93.38 98 ASP A N 1
ATOM 800 C CA . ASP A 1 98 ? 14.516 -10.142 -15.887 1.00 93.38 98 ASP A CA 1
ATOM 801 C C . ASP A 1 98 ? 13.139 -9.486 -16.092 1.00 93.38 98 ASP A C 1
ATOM 803 O O . ASP A 1 98 ? 12.817 -9.029 -17.193 1.00 93.38 98 ASP A O 1
ATOM 807 N N . PHE A 1 99 ? 12.299 -9.414 -15.054 1.00 94.75 99 PHE A N 1
ATOM 808 C CA . PHE A 1 99 ? 10.992 -8.775 -15.160 1.00 94.75 99 PHE A CA 1
ATOM 809 C C . PHE A 1 99 ? 11.118 -7.265 -15.015 1.00 94.75 99 PHE A C 1
ATOM 811 O O . PHE A 1 99 ? 11.624 -6.785 -14.005 1.00 94.75 99 PHE A O 1
ATOM 818 N N . HIS A 1 100 ? 10.627 -6.524 -16.007 1.00 92.25 100 HIS A N 1
ATOM 819 C CA . HIS A 1 100 ? 10.658 -5.064 -16.058 1.00 92.25 100 HIS A CA 1
ATOM 820 C C . HIS A 1 100 ? 9.263 -4.545 -16.407 1.00 92.25 100 HIS A C 1
ATOM 822 O O . HIS A 1 100 ? 8.536 -5.166 -17.184 1.00 92.25 100 HIS A O 1
ATOM 828 N N . LEU A 1 101 ? 8.913 -3.389 -15.853 1.00 93.25 101 LEU A N 1
ATOM 829 C CA . LEU A 1 101 ? 7.677 -2.675 -16.158 1.00 93.25 101 LEU A CA 1
ATOM 830 C C . LEU A 1 101 ? 7.975 -1.431 -16.992 1.00 93.25 101 LEU A C 1
ATOM 832 O O . LEU A 1 101 ? 9.041 -0.822 -16.890 1.00 93.25 101 LEU A O 1
ATOM 836 N N . GLN A 1 102 ? 7.000 -1.005 -17.781 1.00 91.00 102 GLN A N 1
ATOM 837 C CA . GLN A 1 102 ? 7.016 0.298 -18.427 1.00 91.00 102 GLN A CA 1
ATOM 838 C C . GLN A 1 102 ? 6.760 1.402 -17.393 1.00 91.00 102 GLN A C 1
AT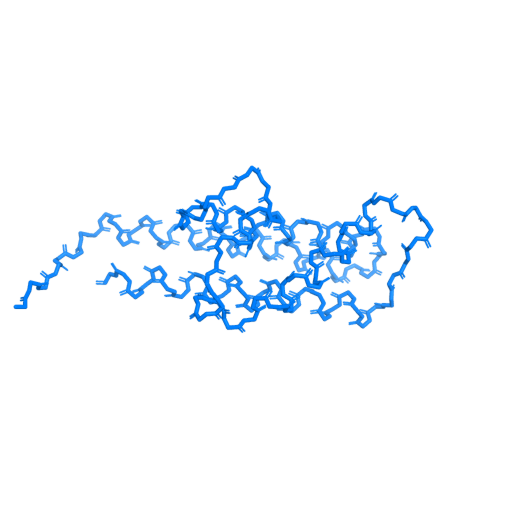OM 840 O O . GLN A 1 102 ? 6.019 1.222 -16.426 1.00 91.00 102 GLN A O 1
ATOM 845 N N . ALA A 1 103 ? 7.300 2.602 -17.625 1.00 86.62 103 ALA A N 1
ATOM 846 C CA . ALA A 1 103 ? 7.126 3.748 -16.722 1.00 86.62 103 ALA A CA 1
ATOM 847 C C . ALA A 1 103 ? 5.647 4.072 -16.410 1.00 86.62 103 ALA A C 1
ATOM 849 O O . ALA A 1 103 ? 5.320 4.540 -15.319 1.00 86.62 103 ALA A O 1
ATOM 850 N N . VAL A 1 104 ? 4.740 3.815 -17.360 1.00 90.44 104 VAL A N 1
ATOM 851 C CA . VAL A 1 104 ? 3.290 3.983 -17.166 1.00 90.44 104 VAL A CA 1
ATOM 852 C C . VAL A 1 104 ? 2.705 2.959 -16.188 1.00 90.44 104 VAL A C 1
ATOM 854 O O . VAL A 1 104 ? 1.825 3.302 -15.401 1.00 90.44 104 VAL A O 1
ATOM 857 N N . GLU A 1 105 ? 3.219 1.731 -16.184 1.00 94.62 105 GLU A N 1
ATOM 858 C CA . GLU A 1 105 ? 2.768 0.665 -15.287 1.00 94.62 105 GLU A CA 1
ATOM 859 C C . GLU A 1 105 ? 3.220 0.940 -13.853 1.00 94.62 105 GLU A C 1
ATOM 861 O O . GLU A 1 105 ? 2.414 0.803 -12.936 1.00 94.62 105 GLU A O 1
ATOM 866 N N . TYR A 1 106 ? 4.448 1.443 -13.659 1.00 93.69 106 TYR A N 1
ATOM 867 C CA . TYR A 1 106 ? 4.911 1.900 -12.344 1.00 93.69 106 TYR A CA 1
ATOM 868 C C . TYR A 1 106 ? 3.962 2.942 -11.740 1.00 93.69 106 TYR A C 1
ATOM 870 O O . TYR A 1 106 ? 3.516 2.798 -10.604 1.00 93.69 106 TYR A O 1
ATOM 878 N N . LYS A 1 107 ? 3.597 3.970 -12.519 1.00 92.06 107 LYS A N 1
ATOM 879 C CA . LYS A 1 107 ? 2.663 5.015 -12.070 1.00 92.06 107 LYS A CA 1
ATOM 880 C C . LYS A 1 107 ? 1.289 4.449 -11.720 1.00 92.06 107 LYS A C 1
ATOM 882 O O . LYS A 1 107 ? 0.716 4.848 -10.711 1.00 92.06 107 LYS A O 1
ATOM 887 N N . LYS A 1 108 ? 0.779 3.518 -12.530 1.00 95.81 108 LYS A N 1
ATOM 888 C CA . LYS A 1 108 ? -0.511 2.865 -12.281 1.00 95.81 108 LYS A CA 1
ATOM 889 C C . LYS A 1 108 ? -0.498 2.078 -10.969 1.00 95.81 108 LYS A C 1
ATOM 891 O O . LYS A 1 108 ? -1.405 2.245 -10.163 1.00 95.81 108 LYS A O 1
ATOM 896 N N . ILE A 1 109 ? 0.534 1.267 -10.739 1.00 97.31 109 ILE A N 1
ATOM 897 C CA . ILE A 1 109 ? 0.670 0.461 -9.516 1.00 97.31 109 ILE A CA 1
ATOM 898 C C . ILE A 1 109 ? 0.753 1.357 -8.276 1.00 97.31 109 ILE A C 1
ATOM 900 O O . ILE A 1 109 ? 0.084 1.096 -7.282 1.00 97.31 109 ILE A O 1
ATOM 904 N N . ILE A 1 110 ? 1.527 2.443 -8.342 1.00 96.31 110 ILE A N 1
ATOM 905 C CA . ILE A 1 110 ? 1.609 3.407 -7.240 1.00 96.31 110 ILE A CA 1
ATOM 906 C C . ILE A 1 110 ? 0.257 4.078 -6.964 1.00 96.31 110 ILE A C 1
ATOM 908 O O . ILE A 1 110 ? -0.085 4.259 -5.799 1.00 96.31 110 ILE A O 1
ATOM 912 N N . SER A 1 111 ? -0.520 4.417 -8.001 1.00 96.75 111 SER A N 1
ATOM 913 C CA . SER A 1 111 ? -1.873 4.976 -7.829 1.00 96.75 111 SER A CA 1
ATOM 914 C C . SER A 1 111 ? -2.784 4.022 -7.063 1.00 96.75 111 SER A C 1
ATOM 916 O O . SER A 1 111 ? -3.452 4.447 -6.130 1.00 96.75 111 SER A O 1
ATOM 918 N N . ILE A 1 112 ? -2.746 2.726 -7.390 1.00 98.25 112 ILE A N 1
ATOM 919 C CA . ILE A 1 112 ? -3.555 1.706 -6.710 1.00 98.25 112 ILE A CA 1
ATOM 920 C C . ILE A 1 112 ? -3.234 1.663 -5.211 1.00 98.25 112 ILE A C 1
ATOM 922 O O . ILE A 1 112 ? -4.142 1.732 -4.385 1.00 98.25 112 ILE A O 1
ATOM 926 N N . TYR A 1 113 ? -1.949 1.600 -4.843 1.00 98.31 113 TYR A N 1
ATOM 927 C CA . TYR A 1 113 ? -1.564 1.620 -3.428 1.00 98.31 113 TYR A CA 1
ATOM 928 C C . TYR A 1 113 ? -1.969 2.922 -2.734 1.00 98.31 113 TYR A C 1
ATOM 930 O O . TYR A 1 113 ? -2.405 2.881 -1.588 1.00 98.31 113 TYR A O 1
ATOM 938 N N . HIS A 1 114 ? -1.856 4.063 -3.419 1.00 97.31 114 HIS A N 1
ATOM 939 C CA . HIS A 1 114 ? -2.263 5.356 -2.871 1.00 97.31 114 HIS A CA 1
ATOM 940 C C . HIS A 1 114 ? -3.762 5.414 -2.578 1.00 97.31 114 HIS A C 1
ATOM 942 O O . HIS A 1 114 ? -4.160 5.867 -1.513 1.00 97.31 114 HIS A O 1
ATOM 948 N N . GLU A 1 115 ? -4.587 4.959 -3.520 1.00 97.12 115 GLU A N 1
ATOM 949 C CA . GLU A 1 115 ? -6.045 4.971 -3.396 1.00 97.12 115 GLU A CA 1
ATOM 950 C C . GLU A 1 115 ? -6.504 4.109 -2.217 1.00 97.12 115 GLU A C 1
ATOM 952 O O . GLU A 1 115 ? -7.283 4.574 -1.388 1.00 97.12 115 GLU A O 1
ATOM 957 N N . VAL A 1 116 ? -5.9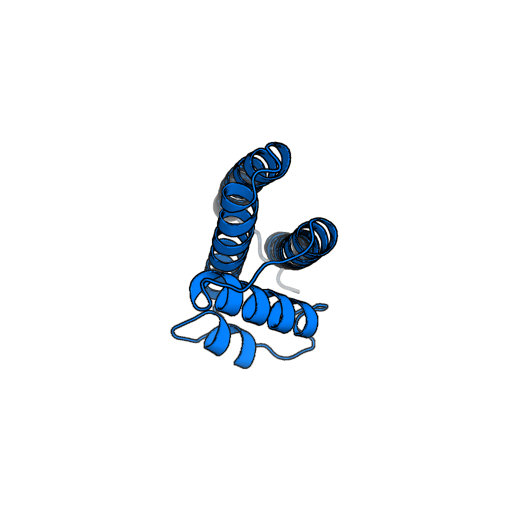49 2.899 -2.083 1.00 97.06 116 VAL A N 1
ATOM 958 C CA . VAL A 1 116 ? -6.237 2.019 -0.941 1.00 97.06 116 VAL A CA 1
ATOM 959 C C . VAL A 1 116 ? -5.743 2.629 0.371 1.00 97.06 116 VAL A C 1
ATOM 961 O O . VAL A 1 116 ? -6.442 2.567 1.380 1.00 97.06 116 VAL A O 1
ATOM 964 N N . LEU A 1 117 ? -4.555 3.239 0.381 1.00 96.44 117 LEU A N 1
ATOM 965 C CA . LEU A 1 117 ? -4.022 3.892 1.575 1.00 96.44 117 LEU A CA 1
ATOM 966 C C . LEU A 1 117 ? -4.932 5.040 2.032 1.00 96.44 117 LEU A C 1
ATOM 968 O O . LEU A 1 117 ? -5.295 5.106 3.204 1.00 96.44 117 LEU A O 1
ATOM 972 N N . GLU A 1 118 ? -5.348 5.912 1.115 1.00 94.94 118 GLU A N 1
ATOM 973 C CA . GLU A 1 118 ? -6.252 7.025 1.417 1.00 94.94 118 GLU A CA 1
ATOM 974 C C . GLU A 1 118 ? -7.630 6.545 1.888 1.00 94.94 118 GLU A C 1
ATOM 976 O O . GLU A 1 118 ? -8.197 7.127 2.819 1.00 94.94 118 GLU A O 1
ATOM 981 N N . GLU A 1 119 ? -8.157 5.466 1.303 1.00 94.81 119 GLU A N 1
ATOM 982 C CA . GLU A 1 119 ? -9.389 4.819 1.758 1.00 94.81 119 GLU A CA 1
ATOM 983 C C . GLU A 1 119 ? -9.255 4.323 3.210 1.00 94.81 119 GLU A C 1
ATOM 985 O O . GLU A 1 119 ? -10.070 4.675 4.070 1.00 94.81 119 GLU A O 1
ATOM 990 N N . LEU A 1 120 ? -8.197 3.561 3.513 1.00 93.19 120 LEU A N 1
ATOM 991 C CA . LEU A 1 120 ? -7.943 3.007 4.848 1.00 93.19 120 LEU A CA 1
ATOM 992 C C . LEU A 1 120 ? -7.754 4.100 5.904 1.00 93.19 120 LEU A C 1
ATOM 994 O O . LEU A 1 120 ? -8.302 3.990 7.003 1.00 93.19 120 LEU A O 1
ATOM 998 N N . LEU A 1 121 ? -7.020 5.163 5.567 1.00 92.06 121 LEU A N 1
ATOM 999 C CA . LEU A 1 121 ? -6.788 6.300 6.456 1.00 92.06 121 LEU A CA 1
ATOM 1000 C C . LEU A 1 121 ? -8.063 7.108 6.703 1.00 92.06 121 LEU A C 1
ATOM 1002 O O . LEU A 1 121 ? -8.291 7.596 7.813 1.00 92.06 121 LEU A O 1
ATOM 1006 N N . SER A 1 122 ? -8.893 7.302 5.675 1.00 90.00 122 SER A N 1
ATOM 1007 C CA . SER A 1 122 ? -10.148 8.058 5.788 1.00 90.00 122 SER A CA 1
ATOM 1008 C C . SER A 1 122 ? -11.113 7.397 6.765 1.00 90.00 122 SER A C 1
ATOM 1010 O O . SER A 1 122 ? -11.688 8.081 7.610 1.00 90.00 122 SER A O 1
ATOM 1012 N N . ARG A 1 123 ? -11.179 6.064 6.755 1.00 85.38 123 ARG A N 1
ATOM 1013 C CA . ARG A 1 123 ? -11.994 5.281 7.692 1.00 85.38 123 ARG A CA 1
ATOM 1014 C C . ARG A 1 123 ? -11.561 5.417 9.150 1.00 85.38 123 ARG A C 1
ATOM 1016 O O . ARG A 1 123 ? -12.407 5.357 10.036 1.00 85.38 123 ARG A O 1
ATOM 1023 N N . GLU A 1 124 ? -10.281 5.667 9.434 1.00 81.75 124 GLU A N 1
ATOM 1024 C CA . GLU A 1 124 ? -9.836 5.930 10.813 1.00 81.75 124 GLU A CA 1
ATOM 1025 C C . GLU A 1 124 ? -10.521 7.163 11.417 1.00 81.75 124 GLU A C 1
ATOM 1027 O O . GLU A 1 124 ? -10.792 7.195 12.620 1.00 81.75 124 GLU A O 1
ATOM 1032 N N . LEU A 1 125 ? -10.821 8.165 10.581 1.00 75.00 125 LEU A N 1
ATOM 1033 C CA . LEU A 1 125 ? -11.524 9.383 10.985 1.00 75.00 125 LEU A CA 1
ATOM 1034 C C . LEU A 1 125 ? -13.039 9.187 11.102 1.00 75.00 125 LEU A C 1
ATOM 1036 O O . LEU A 1 125 ? -13.679 9.958 11.799 1.00 75.00 125 LEU A O 1
ATOM 1040 N N . GLU A 1 126 ? -13.626 8.177 10.462 1.00 75.88 126 GLU A N 1
ATOM 1041 C CA . GLU A 1 126 ? -15.059 7.867 10.608 1.00 75.88 126 GLU A CA 1
ATOM 1042 C C . GLU A 1 126 ? -15.370 7.161 11.941 1.00 75.88 126 GLU A C 1
ATOM 1044 O O . GLU A 1 126 ? -16.510 7.141 12.404 1.00 75.88 126 GLU A O 1
ATOM 1049 N N . LEU A 1 127 ? -14.346 6.585 12.580 1.00 64.12 127 LEU A N 1
ATOM 1050 C CA . LEU A 1 127 ? -14.437 5.867 13.857 1.00 64.12 127 LEU A CA 1
ATOM 1051 C C . LEU A 1 127 ? -14.302 6.781 15.092 1.00 64.12 127 LEU A C 1
ATOM 1053 O O . LEU A 1 127 ? -14.143 6.289 16.227 1.00 64.12 127 LEU A O 1
ATOM 1057 N N . ILE A 1 128 ? -14.320 8.097 14.877 1.00 64.12 128 ILE A N 1
ATOM 1058 C CA . ILE A 1 128 ? -14.278 9.150 15.895 1.00 64.12 128 ILE A CA 1
ATOM 1059 C C . ILE A 1 128 ? -15.405 10.166 15.657 1.00 64.12 128 ILE A C 1
ATOM 1061 O O . ILE A 1 128 ? -16.101 10.494 16.645 1.00 64.12 128 ILE A O 1
#

Sequence (128 aa):
LKAIKVTDGKYKQIIKHRELINKNWSKLLERIKSGDERDLRLAIIEADSLVDEILKEHGYPGNDMGERMKSIHPSEIDNLNDLWEAHKLRNRLVHEADFHLQAVEYKKIISIYHEVLEELLSRELELI

Solvent-accessible surface area (backbone atoms only — not comparable to full-atom values): 7386 Å² total; per-residue (Å²): 134,84,78,70,80,68,49,76,64,60,54,52,51,52,54,54,50,52,53,51,50,52,52,53,52,52,55,39,54,56,32,53,71,70,68,44,66,68,38,43,53,48,32,48,51,52,44,53,52,52,47,38,50,51,44,47,73,75,61,47,56,61,96,48,59,69,48,22,60,69,65,54,56,73,91,77,40,92,57,50,70,55,47,52,52,40,50,53,52,44,50,41,60,74,74,34,90,88,54,80,76,55,76,68,54,54,54,51,43,49,48,48,48,49,53,53,43,52,53,59,56,54,50,63,62,72,78,90

Organism: NCBI:txid1975062

Secondary structure (DSSP, 8-state):
-------HHHHHHHHHHHHHHHHHHHHHHHHHHH--HHHHHHHHHHHHHHHHHHHHHTT---SSHHHHHHHS-TTS-TTHHHHHHHHHHHHHHHH-TT----HHHHHHHHHHHHHHHHHHHHHHHHT-

Mean predicted aligned error: 4.67 Å